Protein AF-A0A0A6S6D0-F1 (afdb_monomer_lite)

Sequence (81 aa):
MLALKTKIKGLKKPQFERLKELTNHAKNLYNQTLWTLLEAFEATGKYFSYLQMDKAMKKVENLEGKINYKLLKSKVAQQTK

Foldseek 3Di:
DPPPPVVPPPDDPVRVVVVVQQVVLVVVLVVVLVVVQVVVCVVPVDGDDPVRSVVVLCPDADPVRHRSVVVDDPPPPPDDD

Radius of gyration: 16.7 Å; chains: 1; bounding box: 37×32×45 Å

Organism: NCBI:txid1003181

Secondary structure (DSSP, 8-state):
--------TT--HHHHHHHHHHHHHHHHHHHHHHHHHHHHHHHHSSPPPHHHHHHHHTT---TTS--GGGSS-TTSSS---

Structure (mmCIF, N/CA/C/O backbone):
data_AF-A0A0A6S6D0-F1
#
_entry.id   AF-A0A0A6S6D0-F1
#
loop_
_atom_site.group_PDB
_atom_site.id
_atom_site.type_symbol
_atom_site.label_atom_id
_atom_site.label_alt_id
_atom_site.label_comp_id
_atom_site.label_asym_i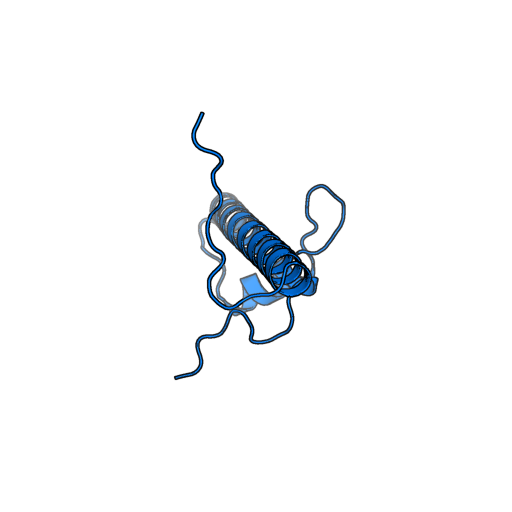d
_atom_site.label_entity_id
_atom_site.label_seq_id
_atom_site.pdbx_PDB_ins_code
_atom_site.Cartn_x
_atom_site.Cartn_y
_atom_site.Cartn_z
_atom_site.occupancy
_atom_site.B_iso_or_equiv
_atom_site.auth_seq_id
_atom_site.auth_comp_id
_atom_site.auth_asym_id
_atom_site.auth_atom_id
_atom_site.pdbx_PDB_model_num
ATOM 1 N N . MET A 1 1 ? 6.866 22.474 -30.573 1.00 38.16 1 MET A N 1
ATOM 2 C CA . MET A 1 1 ? 6.772 21.559 -29.413 1.00 38.16 1 MET A CA 1
ATOM 3 C C . MET A 1 1 ? 8.061 20.764 -29.316 1.00 38.16 1 MET A C 1
ATOM 5 O O . MET A 1 1 ? 8.279 19.877 -30.131 1.00 38.16 1 MET A O 1
ATOM 9 N N . LEU A 1 2 ? 8.949 21.125 -28.385 1.00 42.00 2 LEU A N 1
ATOM 10 C CA . LEU A 1 2 ? 10.142 20.333 -28.082 1.00 42.00 2 LEU A CA 1
ATOM 11 C C . LEU A 1 2 ? 9.676 18.945 -27.644 1.00 42.00 2 LEU A C 1
ATOM 13 O O . LEU A 1 2 ? 9.044 18.805 -26.600 1.00 42.00 2 LEU A O 1
ATOM 17 N N . ALA A 1 3 ? 9.940 17.938 -28.477 1.00 51.00 3 ALA A N 1
ATOM 18 C CA . ALA A 1 3 ? 9.728 16.553 -28.111 1.00 51.00 3 ALA A CA 1
ATOM 19 C C . ALA A 1 3 ? 10.422 16.330 -26.771 1.00 51.00 3 ALA A C 1
ATOM 21 O O . ALA A 1 3 ? 11.625 16.578 -26.649 1.00 51.00 3 ALA A O 1
ATOM 22 N N . LEU A 1 4 ? 9.661 15.875 -25.780 1.00 51.38 4 LEU A N 1
ATOM 23 C CA . LEU A 1 4 ? 10.162 15.387 -24.508 1.00 51.38 4 LEU A CA 1
ATOM 24 C C . LEU A 1 4 ? 10.974 14.108 -24.792 1.00 51.38 4 LEU A C 1
ATOM 26 O O . LEU A 1 4 ? 10.587 13.001 -24.435 1.00 51.38 4 LEU A O 1
ATOM 30 N N . LYS A 1 5 ? 12.107 14.228 -25.496 1.00 51.44 5 LYS A N 1
ATOM 31 C CA . LYS A 1 5 ? 13.176 13.235 -25.507 1.00 51.44 5 LYS A CA 1
ATOM 32 C C . LYS A 1 5 ? 13.821 13.340 -24.136 1.00 51.44 5 LYS A C 1
ATOM 34 O O . LYS A 1 5 ? 14.952 13.802 -23.996 1.00 51.44 5 LYS A O 1
ATOM 39 N N . THR A 1 6 ? 13.066 12.952 -23.111 1.00 57.16 6 THR A N 1
ATOM 40 C CA . THR A 1 6 ? 13.593 12.631 -21.799 1.00 57.16 6 THR A CA 1
ATOM 41 C C . THR A 1 6 ? 14.646 11.580 -22.087 1.00 57.16 6 THR A C 1
ATOM 43 O O . THR A 1 6 ? 14.329 10.443 -22.430 1.00 57.16 6 THR A O 1
ATOM 46 N N . LYS A 1 7 ? 15.917 11.988 -22.098 1.00 51.62 7 LYS A N 1
ATOM 47 C CA . LYS A 1 7 ? 17.033 11.056 -22.141 1.00 51.62 7 LYS A CA 1
ATOM 48 C C . LYS A 1 7 ? 16.860 10.217 -20.885 1.00 51.62 7 LYS A C 1
ATOM 50 O O . LYS A 1 7 ? 17.226 10.668 -19.804 1.00 51.62 7 LYS A O 1
ATOM 55 N N . ILE A 1 8 ? 16.254 9.041 -21.012 1.00 58.22 8 ILE A N 1
ATOM 56 C CA . ILE A 1 8 ? 16.244 8.034 -19.958 1.00 58.22 8 ILE A CA 1
ATOM 57 C C . ILE A 1 8 ? 17.704 7.570 -19.870 1.00 58.22 8 ILE A C 1
ATOM 59 O O . ILE A 1 8 ? 18.118 6.621 -20.532 1.00 58.22 8 ILE A O 1
ATOM 63 N N . LYS A 1 9 ? 18.546 8.353 -19.186 1.00 64.88 9 LYS A N 1
ATOM 64 C CA . LYS A 1 9 ? 19.979 8.085 -19.072 1.00 64.88 9 LYS A CA 1
ATOM 65 C C . LYS A 1 9 ? 20.130 6.761 -18.325 1.00 64.88 9 LYS A C 1
ATOM 67 O O . LYS A 1 9 ? 19.740 6.664 -17.169 1.00 64.88 9 LYS A O 1
ATOM 72 N N . GLY A 1 10 ? 20.683 5.755 -18.999 1.00 76.00 10 GLY A N 1
ATOM 73 C CA . GLY A 1 10 ? 21.080 4.488 -18.380 1.00 76.00 10 GLY A CA 1
ATOM 74 C C . GLY A 1 10 ? 20.078 3.331 -18.456 1.00 76.00 10 GLY A C 1
ATOM 75 O O . GLY A 1 10 ? 20.434 2.246 -18.010 1.00 76.00 10 GLY A O 1
ATOM 76 N N . LEU A 1 11 ? 18.882 3.494 -19.043 1.00 82.00 11 LEU A N 1
ATOM 77 C CA . LEU A 1 11 ? 17.941 2.375 -19.236 1.00 82.00 11 LEU A CA 1
ATOM 78 C C . LEU A 1 11 ? 17.601 2.155 -20.712 1.00 82.00 11 LEU A C 1
ATOM 80 O O . LEU A 1 11 ? 17.303 3.091 -21.453 1.00 82.00 11 LEU A O 1
ATOM 84 N N . LYS A 1 12 ? 17.572 0.887 -21.127 1.00 89.44 12 LYS A N 1
ATOM 85 C CA . LYS A 1 12 ? 16.976 0.457 -22.398 1.00 89.44 12 LYS A CA 1
ATOM 86 C C . LYS A 1 12 ? 15.451 0.587 -22.316 1.00 89.44 12 LYS A C 1
ATOM 88 O O . LYS A 1 12 ? 14.872 0.435 -21.241 1.00 89.44 12 LYS A O 1
ATOM 93 N N . LYS A 1 13 ? 14.779 0.772 -23.461 1.00 87.00 13 LYS A N 1
ATOM 94 C CA . LYS A 1 13 ? 13.308 0.896 -23.533 1.00 87.00 13 LYS A CA 1
ATOM 95 C C . LYS A 1 13 ? 12.557 -0.195 -22.737 1.00 87.00 13 LYS A C 1
ATOM 97 O O . LYS A 1 13 ? 11.710 0.181 -21.935 1.00 87.00 13 LYS A O 1
ATOM 102 N N . PRO A 1 14 ? 12.889 -1.501 -22.837 1.00 91.12 14 PRO A N 1
ATOM 103 C CA . PRO A 1 14 ? 12.194 -2.529 -22.053 1.00 91.12 14 PRO A CA 1
ATOM 104 C C . PRO A 1 14 ? 12.365 -2.372 -20.535 1.00 91.12 14 PRO A C 1
ATOM 106 O O . PRO A 1 14 ? 11.445 -2.652 -19.776 1.00 91.12 14 PRO A O 1
ATOM 109 N N . GLN A 1 15 ? 13.530 -1.898 -20.082 1.00 87.25 15 GLN A N 1
ATOM 110 C CA . GLN A 1 15 ? 13.794 -1.667 -18.659 1.00 87.25 15 GLN A CA 1
ATOM 111 C C . GLN A 1 15 ? 12.987 -0.478 -18.136 1.00 87.25 15 GLN A C 1
ATOM 113 O O . GLN A 1 15 ? 12.461 -0.534 -17.029 1.00 87.25 15 GLN A O 1
ATOM 118 N N . PHE A 1 16 ? 12.861 0.580 -18.941 1.00 89.25 16 PHE A N 1
ATOM 119 C CA . PHE A 1 16 ? 12.023 1.724 -18.602 1.00 89.25 16 PHE A CA 1
ATOM 120 C C . PHE A 1 16 ? 10.545 1.344 -18.506 1.00 89.25 16 PHE A C 1
ATOM 122 O O . PHE A 1 16 ? 9.907 1.674 -17.512 1.00 89.25 16 PHE A O 1
ATOM 129 N N . GLU A 1 17 ? 10.012 0.620 -19.495 1.00 91.38 17 GLU A N 1
ATOM 130 C CA . GLU A 1 17 ? 8.611 0.184 -19.455 1.00 91.38 17 GLU A CA 1
ATOM 131 C C . GLU A 1 17 ? 8.349 -0.721 -18.248 1.00 91.38 17 GLU A C 1
ATOM 133 O O . GLU A 1 17 ? 7.360 -0.533 -17.541 1.00 91.38 17 GLU A O 1
ATOM 138 N N . ARG A 1 18 ? 9.286 -1.627 -17.933 1.00 90.50 18 ARG A N 1
ATOM 139 C CA . ARG A 1 18 ? 9.184 -2.458 -16.731 1.00 90.50 18 ARG A CA 1
ATOM 140 C C . ARG A 1 18 ? 9.206 -1.632 -15.444 1.00 90.50 18 ARG A C 1
ATOM 142 O O . ARG A 1 18 ? 8.431 -1.903 -14.533 1.00 90.50 18 ARG A O 1
ATOM 149 N N . LEU A 1 19 ? 10.077 -0.628 -15.346 1.00 88.69 19 LEU A N 1
ATOM 150 C CA . LEU A 1 19 ? 10.121 0.261 -14.184 1.00 88.69 19 LEU A CA 1
ATOM 151 C C . LEU A 1 19 ? 8.812 1.043 -14.041 1.00 88.69 19 LEU A C 1
ATOM 153 O O . LEU A 1 19 ? 8.248 1.094 -12.953 1.00 88.69 19 LEU A O 1
ATOM 157 N N . LYS A 1 20 ? 8.308 1.599 -15.145 1.00 91.19 20 LYS A N 1
ATOM 158 C CA . LYS A 1 20 ? 7.045 2.336 -15.195 1.00 91.19 20 LYS A CA 1
ATOM 159 C C . LYS A 1 20 ? 5.877 1.474 -14.708 1.00 91.19 20 LYS A C 1
ATOM 161 O O . LYS A 1 20 ? 5.100 1.916 -13.864 1.00 91.19 20 LYS A O 1
ATOM 166 N N . GLU A 1 21 ? 5.788 0.234 -15.177 1.00 92.00 21 GLU A N 1
ATOM 167 C CA . GLU A 1 21 ? 4.794 -0.746 -14.727 1.00 92.00 21 GLU A CA 1
ATOM 168 C C . GLU A 1 21 ? 4.878 -0.991 -13.210 1.00 92.00 21 GLU A C 1
ATOM 170 O O . GLU A 1 21 ? 3.882 -0.846 -12.500 1.00 92.00 21 GLU A O 1
ATOM 175 N N . LEU A 1 22 ? 6.077 -1.266 -12.686 1.00 90.25 22 LEU A N 1
ATOM 176 C CA . LEU A 1 22 ? 6.287 -1.484 -11.251 1.00 90.25 22 LEU A CA 1
ATOM 177 C C . LEU A 1 22 ? 5.907 -0.252 -10.418 1.00 90.25 22 LEU A C 1
ATOM 179 O O . LEU A 1 22 ? 5.245 -0.383 -9.389 1.00 90.25 22 LEU A O 1
ATOM 183 N N . THR A 1 23 ? 6.268 0.953 -10.869 1.00 90.81 23 THR A N 1
ATOM 184 C CA . THR A 1 23 ? 5.889 2.196 -10.178 1.00 90.81 23 THR A CA 1
ATOM 185 C C . THR A 1 23 ? 4.381 2.434 -10.189 1.00 90.81 23 THR A C 1
ATOM 187 O O . THR A 1 23 ? 3.835 2.917 -9.197 1.00 90.81 23 THR A O 1
ATOM 190 N N . ASN A 1 24 ? 3.687 2.037 -11.258 1.00 93.06 24 ASN A N 1
ATOM 191 C CA . ASN A 1 24 ? 2.230 2.120 -11.323 1.00 93.06 24 ASN A CA 1
ATOM 192 C C . ASN A 1 24 ? 1.579 1.161 -10.320 1.00 93.06 24 ASN A C 1
ATOM 194 O O . ASN A 1 24 ? 0.683 1.568 -9.582 1.00 93.06 24 ASN A O 1
ATOM 198 N N . HIS A 1 25 ? 2.060 -0.082 -10.228 1.00 91.69 25 HIS A N 1
ATOM 199 C CA . HIS A 1 25 ? 1.588 -1.025 -9.211 1.00 91.69 25 HIS A CA 1
ATOM 200 C C . HIS A 1 25 ? 1.839 -0.515 -7.788 1.00 91.69 25 HIS A C 1
ATOM 202 O O . HIS A 1 25 ? 0.950 -0.617 -6.946 1.00 91.69 25 HIS A O 1
ATOM 208 N N . ALA A 1 26 ? 3.002 0.092 -7.528 1.00 90.50 26 ALA A N 1
ATOM 209 C CA . ALA A 1 26 ? 3.319 0.673 -6.223 1.00 90.50 26 ALA A CA 1
ATOM 210 C C . ALA A 1 26 ? 2.372 1.821 -5.861 1.00 90.50 26 ALA A C 1
ATOM 212 O O . ALA A 1 26 ? 1.822 1.838 -4.760 1.00 90.50 26 ALA A O 1
ATOM 213 N N . LYS A 1 27 ? 2.124 2.742 -6.800 1.00 94.06 27 LYS A N 1
ATOM 214 C CA . LYS A 1 27 ? 1.179 3.849 -6.609 1.00 94.06 27 LYS A CA 1
ATOM 215 C C . LYS A 1 27 ? -0.239 3.342 -6.334 1.00 94.06 27 LYS A C 1
ATOM 217 O O . LYS A 1 27 ? -0.889 3.824 -5.411 1.00 94.06 27 LYS A O 1
ATOM 222 N N . ASN A 1 28 ? -0.709 2.362 -7.105 1.00 94.12 28 ASN A N 1
ATOM 223 C CA . ASN A 1 28 ? -2.043 1.792 -6.920 1.00 94.12 28 ASN A CA 1
ATOM 224 C C . ASN A 1 28 ? -2.177 1.109 -5.557 1.00 94.12 28 ASN A C 1
ATOM 226 O O . ASN A 1 28 ? -3.161 1.337 -4.856 1.00 94.12 28 ASN A O 1
ATOM 230 N N . LEU A 1 29 ? -1.172 0.323 -5.159 1.00 92.75 29 LEU A N 1
ATOM 231 C CA . LEU A 1 29 ? -1.145 -0.317 -3.849 1.00 92.75 29 LEU A CA 1
ATOM 232 C C . LEU A 1 29 ? -1.152 0.717 -2.716 1.00 92.75 29 LEU A C 1
ATOM 234 O O . LEU A 1 29 ? -1.909 0.559 -1.762 1.00 92.75 29 LEU A O 1
ATOM 238 N N . TYR A 1 30 ? -0.354 1.781 -2.829 1.00 92.88 30 TYR A N 1
ATOM 239 C CA . TYR A 1 30 ? -0.306 2.862 -1.843 1.00 92.88 30 TYR A CA 1
ATOM 240 C C . TYR A 1 30 ? -1.669 3.542 -1.676 1.00 92.88 30 TYR A C 1
ATOM 242 O O . TYR A 1 30 ? -2.194 3.606 -0.566 1.00 92.88 30 TYR A O 1
ATOM 250 N N . ASN A 1 31 ? -2.279 3.969 -2.783 1.00 95.00 31 ASN A N 1
ATOM 251 C CA . ASN A 1 31 ? -3.581 4.633 -2.762 1.00 95.00 31 ASN A CA 1
ATOM 252 C C . ASN A 1 31 ? -4.674 3.730 -2.176 1.00 95.00 31 ASN A C 1
ATOM 254 O O . ASN A 1 31 ? -5.455 4.170 -1.338 1.00 95.00 31 ASN A O 1
ATOM 258 N N . GLN A 1 32 ? -4.701 2.455 -2.570 1.00 94.94 32 GLN A N 1
ATOM 259 C CA . GLN A 1 32 ? -5.668 1.489 -2.051 1.00 94.94 32 GLN A CA 1
ATOM 260 C C . GLN A 1 32 ? -5.469 1.226 -0.554 1.00 94.94 32 GLN A C 1
ATOM 262 O O . GLN A 1 32 ? -6.443 1.100 0.183 1.00 94.94 32 GLN A O 1
ATOM 267 N N . THR A 1 33 ? -4.216 1.171 -0.093 1.00 94.44 33 THR A N 1
ATOM 268 C CA . THR A 1 33 ? -3.885 0.993 1.329 1.00 94.44 33 THR A CA 1
ATOM 269 C C . THR A 1 33 ? -4.375 2.181 2.156 1.00 94.44 33 THR A C 1
ATOM 271 O O . THR A 1 33 ? -4.974 1.971 3.206 1.00 94.44 33 THR A O 1
ATOM 274 N N . LEU A 1 34 ? -4.168 3.416 1.678 1.00 95.31 34 LEU A N 1
ATOM 275 C CA . LEU A 1 34 ? -4.678 4.618 2.346 1.00 95.31 34 LEU A CA 1
ATOM 276 C C . LEU A 1 34 ? -6.204 4.632 2.417 1.00 95.31 34 LEU A C 1
ATOM 278 O O . LEU A 1 34 ? -6.757 4.925 3.471 1.00 95.31 34 LEU A O 1
ATOM 282 N N . TRP A 1 35 ? -6.870 4.286 1.315 1.00 95.94 35 TRP A N 1
ATOM 283 C CA . TRP A 1 35 ? -8.327 4.231 1.277 1.00 95.94 35 TRP A CA 1
ATOM 284 C C . TRP A 1 35 ? -8.881 3.182 2.247 1.00 95.94 35 TRP A C 1
ATOM 286 O O . TRP A 1 35 ? -9.712 3.496 3.089 1.00 95.94 35 TRP A O 1
ATOM 296 N N . THR A 1 36 ? -8.322 1.970 2.219 1.00 95.19 36 THR A N 1
ATOM 297 C CA . THR A 1 36 ? -8.710 0.878 3.130 1.00 95.19 36 THR A CA 1
ATOM 298 C C . THR A 1 36 ? -8.504 1.269 4.598 1.00 95.19 36 THR A C 1
ATOM 300 O O . THR A 1 36 ? -9.296 0.907 5.466 1.00 95.19 36 THR A O 1
ATOM 303 N N . LEU A 1 37 ? -7.429 2.007 4.897 1.00 95.69 37 LEU A N 1
ATOM 304 C CA . LEU A 1 37 ? -7.146 2.487 6.248 1.00 95.69 37 LEU A CA 1
ATOM 305 C C . LEU A 1 37 ? -8.174 3.529 6.715 1.00 95.69 37 LEU A C 1
ATOM 307 O O . LEU A 1 37 ? -8.561 3.509 7.883 1.00 95.69 37 LEU A O 1
ATOM 311 N N . LEU A 1 38 ? -8.604 4.419 5.816 1.00 96.56 38 LEU A N 1
ATOM 312 C CA . LEU A 1 38 ? -9.653 5.398 6.092 1.00 96.56 38 LEU A CA 1
ATOM 313 C C . LEU A 1 38 ? -10.996 4.704 6.345 1.00 96.56 38 LEU A C 1
ATOM 315 O O . LEU A 1 38 ? -11.603 4.951 7.380 1.00 96.56 38 LEU A O 1
ATOM 319 N N . GLU A 1 39 ? -11.407 3.778 5.476 1.00 95.88 39 GLU A N 1
ATOM 320 C CA . GLU A 1 39 ? -12.652 3.010 5.645 1.00 95.88 39 GLU A CA 1
ATOM 321 C C . GLU A 1 39 ? -12.669 2.241 6.974 1.00 95.88 39 GLU A C 1
ATOM 323 O O . GLU A 1 39 ? -13.666 2.226 7.696 1.00 95.88 39 GLU A O 1
ATOM 328 N N . ALA A 1 40 ? -11.536 1.638 7.347 1.00 95.56 40 ALA A N 1
ATOM 329 C CA . ALA A 1 40 ? -11.384 0.975 8.636 1.00 95.56 40 ALA A CA 1
ATOM 330 C C . ALA A 1 40 ? -11.551 1.940 9.822 1.00 95.56 40 ALA A C 1
ATOM 332 O O . ALA A 1 40 ? -12.173 1.581 10.828 1.00 95.56 40 ALA A O 1
ATOM 333 N N . PHE A 1 41 ? -11.006 3.154 9.714 1.00 97.19 41 PHE A N 1
ATOM 334 C CA . PHE A 1 41 ? -11.148 4.183 10.738 1.00 97.19 41 PHE A CA 1
ATOM 335 C C . PHE A 1 41 ? -12.589 4.685 10.836 1.00 97.19 41 PHE A C 1
ATOM 337 O O . PHE A 1 41 ? -13.120 4.755 11.939 1.00 97.19 41 PHE A O 1
ATOM 344 N N . GLU A 1 42 ? -13.246 4.964 9.714 1.00 97.88 42 GLU A N 1
ATOM 345 C CA . GLU A 1 42 ? -14.646 5.398 9.691 1.00 97.88 42 GLU A CA 1
ATOM 346 C C . GLU A 1 42 ? -15.584 4.337 10.284 1.00 97.88 42 GLU A C 1
ATOM 348 O O . GLU A 1 42 ? -16.499 4.670 11.034 1.00 97.88 42 GLU A O 1
ATOM 353 N N . ALA A 1 43 ? -15.319 3.052 10.032 1.00 96.44 43 ALA A N 1
ATOM 354 C CA . ALA A 1 43 ? -16.138 1.959 10.549 1.00 96.44 43 ALA A CA 1
ATOM 355 C C . ALA A 1 43 ? -15.910 1.652 12.041 1.00 96.44 43 ALA A C 1
ATOM 357 O O . ALA A 1 43 ? -16.816 1.161 12.714 1.00 96.44 43 ALA A O 1
ATOM 358 N N . THR A 1 44 ? -14.699 1.872 12.565 1.00 95.44 44 THR A N 1
ATOM 359 C CA . THR A 1 44 ? -14.306 1.371 13.902 1.00 95.44 44 THR A CA 1
ATOM 360 C C . THR A 1 44 ? -13.834 2.447 14.880 1.00 95.44 44 THR A C 1
ATOM 362 O O . THR A 1 44 ? -13.618 2.155 16.059 1.00 95.44 44 THR A O 1
ATOM 365 N N . GLY A 1 45 ? -13.621 3.674 14.407 1.00 97.00 45 GLY A N 1
ATOM 366 C CA . GLY A 1 45 ? -12.976 4.764 15.142 1.00 97.00 45 GLY A CA 1
ATOM 367 C C . GLY A 1 45 ? -11.483 4.544 15.414 1.00 97.00 45 GLY A C 1
ATOM 368 O O . GLY A 1 45 ? -10.896 5.262 16.224 1.00 97.00 45 GLY A O 1
ATOM 369 N N . LYS A 1 46 ? -10.856 3.526 14.806 1.00 94.88 46 LYS A N 1
ATOM 370 C CA . LYS A 1 46 ? -9.457 3.147 15.052 1.00 94.88 46 LYS A CA 1
ATOM 371 C C . LYS A 1 46 ? -8.732 2.820 13.754 1.00 94.88 46 LYS A C 1
ATOM 373 O O . LYS A 1 46 ? -9.274 2.184 12.857 1.00 94.88 46 LYS A O 1
ATOM 378 N N . TYR A 1 47 ? -7.461 3.200 13.689 1.00 94.12 47 TYR A N 1
ATOM 379 C CA . TYR A 1 47 ? -6.585 2.785 12.601 1.00 94.12 47 TYR A CA 1
ATOM 380 C C . TYR A 1 47 ? -6.183 1.318 12.752 1.00 94.12 47 TYR A C 1
ATOM 382 O O . TYR A 1 47 ? -5.925 0.834 13.858 1.00 94.12 47 TYR A O 1
ATOM 390 N N . PHE A 1 48 ? -6.078 0.616 11.626 1.00 93.94 48 PHE A N 1
ATOM 391 C CA . PHE A 1 48 ? -5.501 -0.720 11.601 1.00 93.94 48 PHE A CA 1
ATOM 392 C C . PHE A 1 48 ? -4.013 -0.677 11.947 1.00 93.94 48 PHE A C 1
ATOM 394 O O . PHE A 1 48 ? -3.249 0.146 11.445 1.00 93.94 48 PHE A O 1
ATOM 401 N N . SER A 1 49 ? -3.586 -1.629 12.773 1.00 93.62 49 SER A N 1
ATOM 402 C CA . SER A 1 49 ? -2.169 -1.938 12.946 1.00 93.62 49 SER A CA 1
ATOM 403 C C . SER A 1 49 ? -1.560 -2.447 11.637 1.00 93.62 49 SER A C 1
ATOM 405 O O . SER A 1 49 ? -2.258 -2.951 10.753 1.00 93.62 49 SER A O 1
ATOM 407 N N . TYR A 1 50 ? -0.231 -2.410 11.542 1.00 89.06 50 TYR A N 1
ATOM 408 C CA . TYR A 1 50 ? 0.492 -2.947 10.387 1.00 89.06 50 TYR A CA 1
ATOM 409 C C . TYR A 1 50 ? 0.109 -4.403 10.062 1.00 89.06 50 TYR A C 1
ATOM 411 O O . TYR A 1 50 ? -0.116 -4.739 8.905 1.00 89.06 50 TYR A O 1
ATOM 419 N N . LEU A 1 51 ? -0.031 -5.263 11.080 1.00 92.19 51 LEU A N 1
ATOM 420 C CA . LEU A 1 51 ? -0.428 -6.667 10.907 1.00 92.19 51 LEU A CA 1
ATOM 421 C C . LEU A 1 51 ? -1.859 -6.815 10.374 1.00 92.19 51 LEU A C 1
ATOM 423 O O . LEU A 1 51 ? -2.138 -7.726 9.594 1.00 92.19 51 LEU A O 1
ATOM 427 N N . GLN A 1 52 ? -2.775 -5.941 10.799 1.00 94.62 52 GLN A N 1
ATOM 428 C CA . GLN A 1 52 ? -4.142 -5.919 10.278 1.00 94.62 52 GLN A CA 1
ATOM 429 C C . GLN A 1 52 ? -4.159 -5.446 8.824 1.00 94.62 52 GLN A C 1
ATOM 431 O O . GLN A 1 52 ? -4.787 -6.102 7.995 1.00 94.62 52 GLN A O 1
ATOM 436 N N . MET A 1 53 ? -3.405 -4.391 8.497 1.00 94.25 53 MET A N 1
ATOM 437 C CA . MET A 1 53 ? -3.256 -3.920 7.118 1.00 94.25 53 MET A CA 1
ATOM 438 C C . MET A 1 53 ? -2.635 -4.984 6.215 1.00 94.25 53 MET A C 1
ATOM 440 O O . MET A 1 53 ? -3.161 -5.242 5.139 1.00 94.25 53 MET A O 1
ATOM 444 N N . ASP A 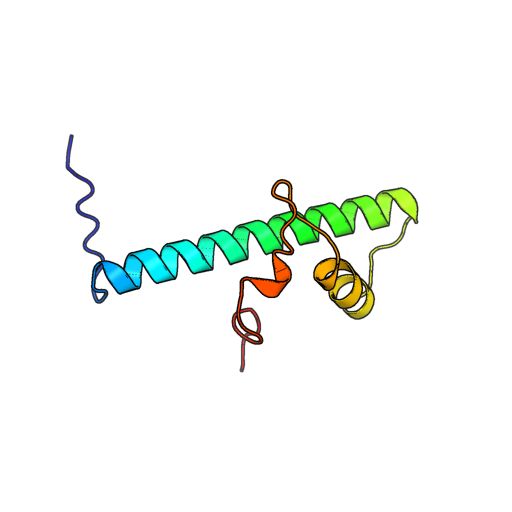1 54 ? -1.575 -5.666 6.652 1.00 91.44 54 ASP A N 1
ATOM 445 C CA . ASP A 1 54 ? -0.952 -6.749 5.883 1.00 91.44 54 ASP A CA 1
ATOM 446 C C . ASP A 1 54 ? -1.952 -7.872 5.552 1.00 91.44 54 ASP A C 1
ATOM 448 O O . ASP A 1 54 ? -2.031 -8.335 4.411 1.00 91.44 54 ASP A O 1
ATOM 452 N N . LYS A 1 55 ? -2.770 -8.280 6.531 1.00 94.06 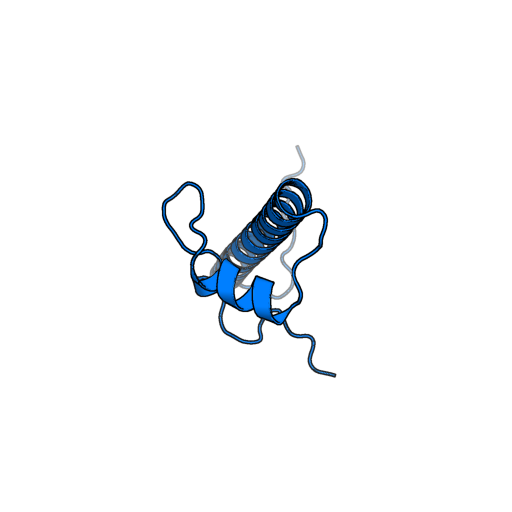55 LYS A N 1
ATOM 453 C CA . LYS A 1 55 ? -3.822 -9.286 6.325 1.00 94.06 55 LYS A CA 1
ATOM 454 C C . LYS A 1 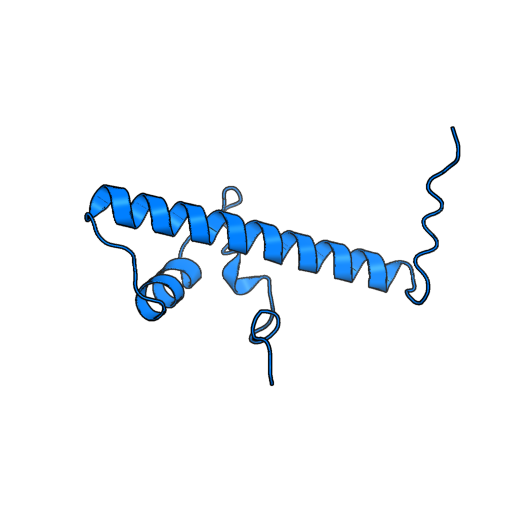55 ? -4.926 -8.791 5.391 1.00 94.06 55 LYS A C 1
ATOM 456 O O . LYS A 1 55 ? -5.391 -9.573 4.560 1.00 94.06 55 LYS A O 1
ATOM 461 N N . ALA A 1 56 ? -5.346 -7.533 5.530 1.00 94.00 56 ALA A N 1
ATOM 462 C CA . ALA A 1 56 ? -6.385 -6.931 4.702 1.00 94.00 56 ALA A CA 1
ATOM 463 C C . ALA A 1 56 ? -5.922 -6.810 3.244 1.00 94.00 56 ALA A C 1
ATOM 465 O O . ALA A 1 56 ? -6.547 -7.370 2.346 1.00 94.00 56 ALA A O 1
ATOM 466 N N . MET A 1 57 ? -4.767 -6.189 3.003 1.00 93.94 57 MET A N 1
ATOM 467 C CA . MET A 1 57 ? -4.267 -5.907 1.654 1.00 93.94 57 MET A CA 1
ATOM 468 C C . MET A 1 57 ? -3.965 -7.165 0.831 1.00 93.94 57 MET A C 1
ATOM 470 O O . MET A 1 57 ? -3.995 -7.120 -0.395 1.00 93.94 57 MET A O 1
ATOM 474 N N . LYS A 1 58 ? -3.742 -8.318 1.473 1.00 93.44 58 LYS A N 1
ATOM 475 C CA . LYS A 1 58 ? -3.625 -9.623 0.794 1.00 93.44 58 LYS A CA 1
ATOM 476 C C . LYS A 1 58 ? -4.941 -10.150 0.210 1.00 93.44 58 LYS A C 1
ATOM 478 O O . LYS A 1 58 ? -4.896 -11.129 -0.538 1.00 93.44 58 LYS A O 1
ATOM 483 N N . LYS A 1 59 ? -6.075 -9.546 0.569 1.00 94.62 59 LYS A N 1
ATOM 484 C CA . LYS A 1 59 ? -7.431 -9.950 0.170 1.00 94.62 59 LYS A CA 1
ATOM 485 C C . LYS A 1 59 ? -8.188 -8.862 -0.588 1.00 94.62 59 LYS A C 1
ATOM 487 O O . LYS A 1 59 ? -9.024 -9.209 -1.407 1.00 94.62 59 LYS A O 1
ATOM 492 N N . VAL A 1 60 ? -7.917 -7.583 -0.317 1.00 93.69 60 VAL A N 1
ATOM 493 C CA . VAL A 1 60 ? -8.639 -6.471 -0.951 1.00 93.69 60 VAL A CA 1
ATOM 494 C C . VAL A 1 60 ? -8.342 -6.430 -2.451 1.00 93.69 60 VAL A C 1
ATOM 496 O O . VAL A 1 60 ? -7.190 -6.316 -2.883 1.00 93.69 60 VAL A O 1
ATOM 499 N N . GLU A 1 61 ? -9.404 -6.510 -3.244 1.00 94.44 61 GLU A N 1
ATOM 500 C CA . GLU A 1 61 ? -9.357 -6.392 -4.696 1.00 94.44 61 GLU A CA 1
ATOM 501 C C . GLU A 1 61 ? -9.434 -4.926 -5.128 1.00 94.44 61 GLU A C 1
ATOM 503 O O . GLU A 1 61 ? -10.004 -4.070 -4.452 1.00 94.44 61 GLU A O 1
ATOM 508 N N . ASN A 1 62 ? -8.785 -4.614 -6.243 1.00 90.38 62 ASN A N 1
ATOM 509 C CA . ASN A 1 62 ? -8.917 -3.337 -6.923 1.00 90.38 62 ASN A CA 1
ATOM 510 C C . ASN A 1 62 ? -10.169 -3.339 -7.819 1.00 90.38 62 ASN A C 1
ATOM 512 O O . ASN A 1 62 ? -10.862 -4.345 -7.942 1.00 90.38 62 ASN A O 1
ATOM 516 N N . LEU A 1 63 ? -10.424 -2.221 -8.499 1.00 90.06 63 LEU A N 1
ATOM 517 C CA . LEU A 1 63 ? -11.579 -2.070 -9.394 1.00 90.06 63 LEU A CA 1
ATOM 518 C C . LEU A 1 63 ? -11.587 -3.049 -10.589 1.00 90.06 63 LEU A C 1
ATOM 520 O O . LEU A 1 63 ? -12.613 -3.202 -11.239 1.00 90.06 63 LEU A O 1
ATOM 524 N N . GLU A 1 64 ? -10.464 -3.712 -10.884 1.00 91.06 64 GLU A N 1
ATOM 525 C CA . GLU A 1 64 ? -10.345 -4.749 -11.920 1.00 91.06 64 GLU A CA 1
ATOM 526 C C . GLU A 1 64 ? -10.470 -6.181 -11.357 1.00 91.06 64 GLU A C 1
ATOM 528 O O . GLU A 1 64 ? -10.173 -7.141 -12.068 1.00 91.06 64 GLU A O 1
ATOM 533 N N . GLY A 1 65 ? -10.816 -6.350 -10.075 1.00 93.00 65 GLY A N 1
ATOM 534 C CA . GLY A 1 65 ? -10.876 -7.665 -9.422 1.00 93.00 65 GLY A CA 1
ATOM 535 C C . GLY A 1 65 ? -9.501 -8.289 -9.146 1.00 93.00 65 GLY A C 1
ATOM 536 O O . GLY A 1 65 ? -9.375 -9.502 -8.993 1.00 93.00 65 GLY A O 1
ATOM 537 N N . LYS A 1 66 ? -8.424 -7.490 -9.122 1.00 92.50 66 LYS A N 1
ATOM 538 C CA . LYS A 1 66 ? -7.054 -7.965 -8.845 1.00 92.50 66 LYS A CA 1
ATOM 539 C C . LYS A 1 66 ? -6.557 -7.475 -7.494 1.00 92.50 66 LYS A C 1
ATOM 541 O O . LYS A 1 66 ? -6.816 -6.351 -7.083 1.00 92.50 66 LYS A O 1
ATOM 546 N N . ILE A 1 67 ? -5.724 -8.274 -6.837 1.00 92.81 67 ILE A N 1
ATOM 547 C CA . ILE A 1 67 ? -5.104 -7.896 -5.560 1.00 92.81 67 ILE A CA 1
ATOM 548 C C . ILE A 1 67 ? -3.775 -7.183 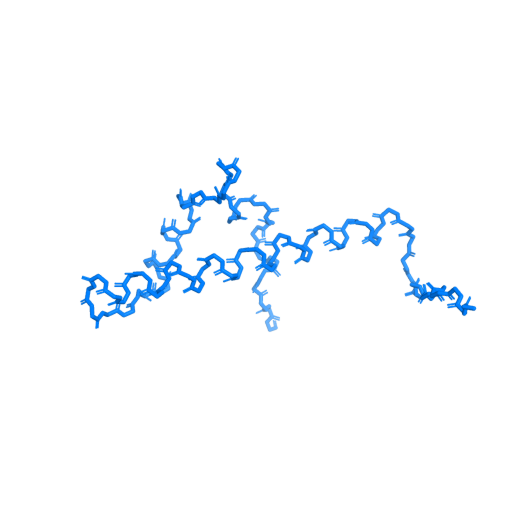-5.836 1.00 92.81 67 ILE A C 1
ATOM 550 O O . ILE A 1 67 ? -2.773 -7.836 -6.141 1.00 92.81 67 ILE A O 1
ATOM 554 N N . ASN A 1 68 ? -3.741 -5.852 -5.689 1.00 91.50 68 ASN A N 1
ATOM 555 C CA . ASN A 1 68 ? -2.535 -5.047 -5.952 1.00 91.50 68 ASN A CA 1
ATOM 556 C C . ASN A 1 68 ? -1.323 -5.510 -5.125 1.00 91.50 68 ASN A C 1
ATOM 558 O O . ASN A 1 68 ? -0.195 -5.476 -5.613 1.00 91.50 68 ASN A O 1
ATOM 562 N N . TYR A 1 69 ? -1.549 -6.004 -3.903 1.00 89.00 69 TYR A N 1
ATOM 563 C CA . TYR A 1 69 ? -0.494 -6.491 -3.008 1.00 89.00 69 TYR A CA 1
ATOM 564 C C . TYR A 1 69 ? 0.308 -7.664 -3.606 1.00 89.00 69 TYR A C 1
ATOM 566 O O . TYR A 1 69 ? 1.463 -7.871 -3.249 1.00 89.00 69 TYR A O 1
ATOM 574 N N . LYS A 1 70 ? -0.277 -8.421 -4.546 1.00 89.88 70 LYS A N 1
ATOM 575 C CA . LYS A 1 70 ? 0.379 -9.554 -5.221 1.00 89.88 70 LYS A CA 1
ATOM 576 C C . LYS A 1 70 ? 1.127 -9.157 -6.502 1.00 89.88 70 LYS A C 1
ATOM 578 O O . LYS A 1 70 ? 1.837 -9.989 -7.058 1.00 89.88 70 LYS A O 1
ATOM 583 N N . LEU A 1 71 ? 0.976 -7.917 -6.978 1.00 89.62 71 LEU A N 1
ATOM 584 C CA . LEU A 1 71 ? 1.564 -7.447 -8.245 1.00 89.62 71 LEU A CA 1
ATOM 585 C C . LEU A 1 71 ? 3.026 -7.001 -8.107 1.00 89.62 71 LEU A C 1
ATOM 587 O O . LEU A 1 71 ? 3.742 -6.878 -9.100 1.00 89.62 71 LEU A O 1
ATOM 591 N N . LEU A 1 72 ? 3.486 -6.772 -6.877 1.00 85.06 72 LEU A N 1
ATOM 592 C CA . LEU A 1 72 ? 4.871 -6.443 -6.565 1.00 85.06 72 LEU A CA 1
ATOM 593 C C . LEU A 1 72 ? 5.531 -7.596 -5.814 1.00 85.06 72 LEU A C 1
ATOM 595 O O . LEU A 1 72 ? 4.916 -8.254 -4.977 1.00 85.06 72 LEU A O 1
ATOM 599 N N . LYS A 1 73 ? 6.813 -7.840 -6.101 1.00 80.44 73 LYS A N 1
ATOM 600 C CA . LYS A 1 73 ? 7.591 -8.854 -5.382 1.00 80.44 73 LYS A CA 1
ATOM 601 C C . LYS A 1 73 ? 7.673 -8.491 -3.890 1.00 80.44 73 LYS A C 1
ATOM 603 O O . LYS A 1 73 ? 7.706 -7.326 -3.512 1.00 80.44 73 LYS A O 1
ATOM 608 N N . SER A 1 74 ? 7.766 -9.487 -3.017 1.00 65.81 74 SER A N 1
ATOM 609 C CA . SER A 1 74 ? 8.133 -9.243 -1.618 1.00 65.81 74 SER A CA 1
ATOM 610 C C . SER A 1 74 ? 9.456 -8.454 -1.536 1.00 65.81 74 SER A C 1
ATOM 612 O O . SER A 1 74 ? 10.373 -8.709 -2.321 1.00 65.81 74 SER A O 1
ATOM 614 N N . LYS A 1 75 ? 9.543 -7.502 -0.595 1.00 64.50 75 LYS A N 1
ATOM 615 C CA . LYS A 1 75 ? 10.704 -6.629 -0.313 1.00 64.50 75 LYS A CA 1
ATOM 616 C C . LYS A 1 75 ? 11.025 -5.502 -1.311 1.00 64.50 75 LYS A C 1
ATOM 618 O O . LYS A 1 75 ? 11.981 -4.783 -1.058 1.00 64.50 75 LYS A O 1
ATOM 623 N N . VAL A 1 76 ? 10.243 -5.247 -2.371 1.00 62.53 76 VAL A N 1
ATOM 624 C CA . VAL A 1 76 ? 10.457 -4.010 -3.178 1.00 62.53 76 VAL A CA 1
ATOM 625 C C . VAL A 1 76 ? 10.004 -2.731 -2.465 1.00 62.53 76 VAL A C 1
ATOM 627 O O . VAL A 1 76 ? 10.484 -1.656 -2.801 1.00 62.53 76 VAL A O 1
ATOM 630 N N . ALA A 1 77 ? 9.114 -2.835 -1.474 1.00 51.09 77 ALA A N 1
ATOM 631 C CA . ALA A 1 77 ? 8.654 -1.699 -0.668 1.00 51.09 77 ALA A CA 1
ATOM 632 C C . ALA A 1 77 ? 9.421 -1.533 0.658 1.00 51.09 77 ALA A C 1
ATOM 634 O O . ALA A 1 77 ? 9.147 -0.608 1.417 1.00 51.09 77 ALA A O 1
ATOM 635 N N . GLN A 1 78 ? 10.346 -2.444 0.973 1.00 55.84 78 GLN A N 1
ATOM 636 C CA . GLN A 1 78 ? 11.046 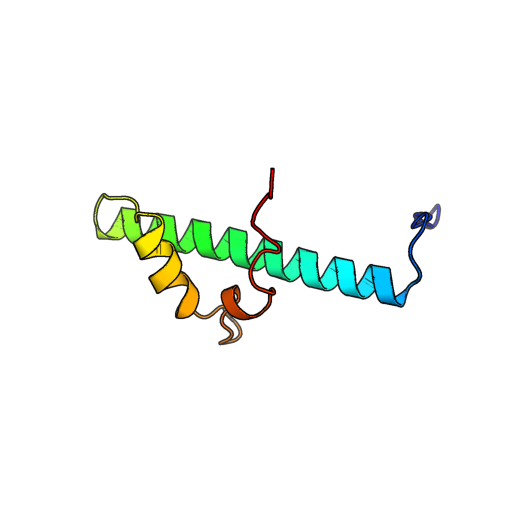-2.456 2.252 1.00 55.84 78 GLN A CA 1
ATOM 637 C C . GLN A 1 78 ? 12.428 -1.833 2.052 1.00 55.84 78 GLN A C 1
ATOM 639 O O . GLN A 1 78 ? 13.281 -2.428 1.399 1.00 55.84 78 GLN A O 1
ATOM 644 N N . GLN A 1 79 ? 12.647 -0.628 2.587 1.00 51.72 79 GLN A N 1
ATOM 645 C CA . GLN A 1 79 ? 13.990 -0.053 2.664 1.00 51.72 79 GLN A CA 1
ATOM 646 C C . GLN A 1 79 ? 14.841 -0.949 3.568 1.00 51.72 79 GLN A C 1
ATOM 648 O O . GLN A 1 79 ? 14.636 -1.004 4.780 1.00 51.72 79 GLN A O 1
ATOM 653 N N . THR A 1 80 ? 15.778 -1.683 2.979 1.00 54.41 80 THR A N 1
ATOM 654 C CA . THR A 1 80 ? 16.872 -2.306 3.723 1.00 54.41 80 THR A CA 1
ATOM 655 C C . THR A 1 80 ? 17.868 -1.214 4.102 1.00 54.41 80 THR A C 1
ATOM 657 O O . THR A 1 80 ? 18.277 -0.445 3.231 1.00 54.41 80 THR A O 1
ATOM 660 N N . LYS A 1 81 ? 18.194 -1.118 5.395 1.00 52.28 81 LYS A N 1
ATOM 661 C CA . LYS A 1 81 ? 19.348 -0.348 5.876 1.00 52.28 81 LYS A CA 1
ATOM 662 C C . LYS A 1 81 ? 20.649 -1.015 5.451 1.00 52.28 81 LYS A C 1
ATOM 664 O O . LYS A 1 81 ? 20.644 -2.263 5.353 1.00 52.28 81 LYS A O 1
#

pLDDT: mean 84.2, std 16.12, range [38.16, 97.88]